Protein AF-A0A0C2CRY0-F1 (afdb_monomer_lite)

Sequence (84 aa):
MSLVTTAADSLLTTLVNENEQALVLAVATTFHSFVRTFAPAASGLLLEKFDFAIFPLLGSLSTALGHVAILFFPIRESPVKKIV

Secondary structure (DSSP, 8-state):
--HHHHHHHHHHHHSS-HHHHHHHHHHHHHHHHHHHHHHHHHHHHHHHHH-TTHHHHHHHHHHHHHHHHHHHS---S-S-----

Foldseek 3Di:
DDPVVVVVLVLLQLVDDPVCSVVSVVVVVVVVVVCVVCVVVVVVVCCVPPNPVVVVVVVVVVVVVVVVVCVVVPPPDDPPPDDD

Structure (mmCIF, N/CA/C/O backbone):
data_AF-A0A0C2CRY0-F1
#
_entry.id   AF-A0A0C2CRY0-F1
#
loop_
_atom_site.group_PDB
_atom_site.id
_atom_site.type_symbol
_atom_site.label_atom_id
_atom_site.label_alt_id
_atom_site.label_comp_id
_atom_site.label_asym_id
_atom_site.label_entity_id
_atom_site.label_seq_id
_atom_site.pdbx_PDB_ins_code
_atom_site.Cartn_x
_atom_site.Cartn_y
_atom_site.Cartn_z
_atom_site.occupancy
_atom_site.B_iso_or_equiv
_atom_site.auth_seq_id
_atom_site.auth_comp_id
_atom_site.auth_asym_id
_atom_site.auth_atom_id
_atom_site.pdbx_PDB_model_num
ATOM 1 N N . MET A 1 1 ? -2.363 17.338 2.559 1.00 53.25 1 MET A N 1
ATOM 2 C CA . MET A 1 1 ? -3.368 16.346 2.994 1.00 53.25 1 MET A CA 1
ATOM 3 C C . MET A 1 1 ? -4.262 16.051 1.800 1.00 53.25 1 MET A C 1
ATOM 5 O O . MET A 1 1 ? -4.836 16.995 1.273 1.00 53.25 1 MET A O 1
ATOM 9 N N . SER A 1 2 ? -4.283 14.810 1.302 1.00 81.62 2 SER A N 1
ATOM 10 C CA . SER A 1 2 ? -5.156 14.412 0.183 1.00 81.62 2 SER A CA 1
ATOM 11 C C . SER A 1 2 ? -6.421 13.739 0.719 1.00 81.62 2 SER A C 1
ATOM 13 O O . SER A 1 2 ? -6.356 13.087 1.761 1.00 81.62 2 SER A O 1
ATOM 15 N N . LEU A 1 3 ? -7.542 13.848 -0.004 1.00 79.88 3 LEU A N 1
ATOM 16 C CA . LEU A 1 3 ? -8.799 13.167 0.344 1.00 79.88 3 LEU A CA 1
ATOM 17 C C . LEU A 1 3 ? -8.609 11.655 0.536 1.00 79.88 3 LEU A C 1
ATOM 19 O O . LEU A 1 3 ? -9.192 11.072 1.441 1.00 79.88 3 LEU A O 1
ATOM 23 N N . VAL A 1 4 ? -7.754 11.035 -0.281 1.00 83.12 4 VAL A N 1
ATOM 24 C CA . VAL A 1 4 ? -7.456 9.597 -0.211 1.00 83.12 4 VAL A CA 1
ATOM 25 C C . VAL A 1 4 ? -6.725 9.249 1.081 1.00 83.12 4 VAL A C 1
ATOM 27 O O . VAL A 1 4 ? -7.063 8.264 1.725 1.00 83.12 4 VAL A O 1
ATOM 30 N N . THR A 1 5 ? -5.758 10.072 1.489 1.00 83.06 5 THR A N 1
ATOM 31 C CA . THR A 1 5 ? -5.019 9.870 2.744 1.00 83.06 5 THR A CA 1
ATOM 32 C C . THR A 1 5 ? -5.959 9.983 3.938 1.00 83.06 5 THR A C 1
ATOM 34 O O . THR A 1 5 ? -5.982 9.101 4.783 1.00 83.06 5 THR A O 1
ATOM 37 N N . THR A 1 6 ? -6.811 11.010 3.956 1.00 86.75 6 THR A N 1
ATOM 38 C CA . THR A 1 6 ? -7.788 11.204 5.033 1.00 86.75 6 THR A CA 1
ATOM 39 C C . THR A 1 6 ? -8.820 10.077 5.089 1.00 86.75 6 THR A C 1
ATOM 41 O O . THR A 1 6 ? -9.144 9.604 6.174 1.00 86.75 6 TH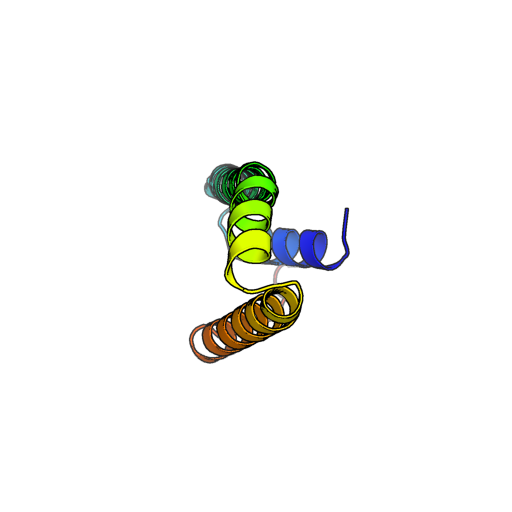R A O 1
ATOM 44 N N . ALA A 1 7 ? -9.317 9.611 3.941 1.00 86.31 7 ALA A N 1
ATOM 45 C CA . ALA A 1 7 ? -10.244 8.484 3.892 1.00 86.31 7 ALA A CA 1
ATOM 46 C C . ALA A 1 7 ? -9.584 7.181 4.372 1.00 86.31 7 ALA A C 1
ATOM 48 O O . ALA A 1 7 ? -10.187 6.449 5.152 1.00 86.31 7 ALA A O 1
ATOM 49 N N . ALA A 1 8 ? -8.342 6.911 3.956 1.00 85.44 8 ALA A N 1
ATOM 50 C CA . ALA A 1 8 ? -7.591 5.738 4.394 1.00 85.44 8 ALA A CA 1
ATOM 51 C C . ALA A 1 8 ? -7.333 5.762 5.907 1.00 85.44 8 ALA A C 1
ATOM 53 O O . ALA A 1 8 ? -7.613 4.771 6.578 1.00 85.44 8 ALA A O 1
ATOM 54 N N . ASP A 1 9 ? -6.889 6.896 6.454 1.00 87.31 9 ASP A N 1
ATOM 55 C CA . ASP A 1 9 ? -6.649 7.052 7.892 1.00 87.31 9 ASP A CA 1
ATOM 56 C C . ASP A 1 9 ? -7.955 6.911 8.691 1.00 87.31 9 ASP A C 1
ATOM 58 O O . ASP A 1 9 ? -7.986 6.241 9.723 1.00 87.31 9 ASP A O 1
ATOM 62 N N . SER A 1 10 ? -9.065 7.468 8.194 1.00 87.12 10 SER A N 1
ATOM 63 C CA . SER A 1 10 ? -10.382 7.333 8.833 1.00 87.12 10 SER A CA 1
ATOM 64 C C . SER A 1 10 ? -10.887 5.887 8.827 1.00 87.12 10 SER A C 1
ATOM 66 O O . SER A 1 10 ? -11.463 5.432 9.814 1.00 87.12 10 SER A O 1
ATOM 68 N N . LEU A 1 11 ? -10.677 5.147 7.735 1.00 84.62 11 LEU A N 1
ATOM 69 C CA . LEU A 1 11 ? -11.037 3.730 7.665 1.00 84.62 11 LEU A CA 1
ATOM 70 C C . LEU A 1 11 ? -10.155 2.893 8.599 1.00 84.62 11 LEU A C 1
ATOM 72 O O . LEU A 1 11 ? -10.669 2.072 9.353 1.00 84.62 11 LEU A O 1
ATOM 76 N N . LEU A 1 12 ? -8.844 3.141 8.600 1.00 84.94 12 LEU A N 1
ATOM 77 C CA . LEU A 1 12 ? -7.870 2.444 9.441 1.00 84.94 12 LEU A CA 1
ATOM 78 C C . LEU A 1 12 ? -8.189 2.605 10.932 1.00 84.94 12 LEU A C 1
ATOM 80 O O . LEU A 1 12 ? -8.187 1.637 11.685 1.00 84.94 12 LEU A O 1
ATOM 84 N N . THR A 1 13 ? -8.499 3.833 11.341 1.00 85.06 13 THR A N 1
ATOM 85 C CA . THR A 1 13 ? -8.830 4.182 12.727 1.00 85.06 13 THR A CA 1
ATOM 86 C C . THR A 1 13 ? -10.185 3.638 13.177 1.00 85.06 13 THR A C 1
ATOM 88 O O . THR A 1 13 ? -10.340 3.365 14.363 1.00 85.06 13 THR A O 1
ATOM 91 N N . THR A 1 14 ? -11.132 3.437 12.253 1.00 85.38 14 THR A N 1
ATOM 92 C CA . THR A 1 14 ? -12.453 2.843 12.537 1.00 85.38 14 THR A CA 1
ATOM 93 C C . THR A 1 14 ? -12.383 1.323 12.720 1.00 85.38 14 THR A C 1
ATOM 95 O O . THR A 1 14 ? -13.177 0.759 13.466 1.00 85.38 14 THR A O 1
ATOM 98 N N . LEU A 1 15 ? -11.439 0.654 12.051 1.00 80.75 15 LEU A N 1
ATOM 99 C CA . LEU A 1 15 ? -11.320 -0.811 12.030 1.00 80.75 15 LEU A CA 1
ATOM 100 C C . LEU A 1 15 ? -10.400 -1.385 13.124 1.00 80.75 15 LEU A C 1
ATOM 102 O O . LEU A 1 15 ? -10.247 -2.601 13.219 1.00 80.75 15 LEU A O 1
ATOM 106 N N . VAL A 1 16 ? -9.771 -0.532 13.934 1.00 82.44 16 VAL A N 1
ATOM 107 C CA . VAL A 1 16 ? -8.769 -0.907 14.942 1.00 82.44 16 VAL A CA 1
ATOM 108 C C . VAL A 1 16 ? -9.214 -0.464 16.333 1.00 82.44 16 VAL A C 1
ATOM 110 O O . VAL A 1 16 ? -9.839 0.581 16.500 1.00 82.44 16 VAL A O 1
ATOM 113 N N . ASN A 1 17 ? -8.882 -1.262 17.349 1.00 81.75 17 ASN A N 1
ATOM 114 C CA . ASN A 1 17 ? -9.183 -0.944 18.741 1.00 81.75 17 ASN A CA 1
ATOM 115 C C . ASN A 1 17 ? -8.399 0.299 19.210 1.00 81.75 17 ASN A C 1
ATOM 117 O O . ASN A 1 17 ? -7.256 0.512 18.806 1.00 81.75 17 ASN A O 1
ATOM 121 N N . GLU A 1 18 ? -8.977 1.102 20.104 1.00 81.00 18 GLU A N 1
ATOM 122 C CA . GLU A 1 18 ? -8.428 2.400 20.537 1.00 81.00 18 GLU A CA 1
ATOM 123 C C . GLU A 1 18 ? -6.995 2.287 21.089 1.00 81.00 18 GLU A C 1
ATOM 125 O O . GLU A 1 18 ? -6.162 3.157 20.847 1.00 81.00 18 GLU A O 1
ATOM 130 N N . ASN A 1 19 ? -6.676 1.173 21.756 1.00 83.69 19 ASN A N 1
ATOM 131 C CA . ASN A 1 19 ? -5.348 0.923 22.322 1.00 83.69 19 ASN A CA 1
ATOM 132 C C . ASN A 1 19 ? -4.263 0.630 21.261 1.00 83.69 19 ASN A C 1
ATOM 134 O O . ASN A 1 19 ? -3.075 0.802 21.519 1.00 83.69 19 ASN A O 1
ATOM 138 N N . GLU A 1 20 ? -4.654 0.188 20.063 1.00 86.19 20 GLU A N 1
ATOM 139 C CA . GLU A 1 20 ? -3.742 -0.192 18.971 1.00 86.19 20 GLU A CA 1
ATOM 140 C C . GLU A 1 20 ? -3.709 0.851 17.845 1.00 86.19 20 GLU A C 1
ATOM 142 O O . GLU A 1 20 ? -2.814 0.835 16.996 1.00 86.19 20 GLU A O 1
ATOM 147 N N . GLN A 1 21 ? -4.646 1.800 17.855 1.00 87.38 21 GLN A N 1
ATOM 148 C CA . GLN A 1 21 ? -4.821 2.810 16.816 1.00 87.38 21 GLN A CA 1
ATOM 149 C C . GLN A 1 21 ? -3.552 3.640 16.582 1.00 87.38 21 GLN A C 1
ATOM 151 O O . GLN A 1 21 ? -3.150 3.853 15.437 1.00 87.38 21 GLN A O 1
ATOM 156 N N . ALA A 1 22 ? -2.876 4.051 17.659 1.00 85.88 22 ALA A N 1
ATOM 157 C CA . ALA A 1 22 ? -1.632 4.813 17.576 1.00 85.88 22 ALA A CA 1
ATOM 158 C C . ALA A 1 22 ? -0.494 4.007 16.926 1.00 85.88 22 ALA A C 1
ATOM 160 O O . ALA A 1 22 ? 0.263 4.550 16.121 1.00 85.88 22 ALA A O 1
ATOM 161 N N . LEU A 1 23 ? -0.395 2.709 17.233 1.00 88.88 23 LEU A N 1
ATOM 162 C CA . LEU A 1 23 ? 0.619 1.827 16.655 1.00 88.88 23 LEU A CA 1
ATOM 163 C C . LEU A 1 23 ? 0.359 1.603 15.163 1.00 88.88 23 LEU A C 1
ATOM 165 O O . LEU A 1 23 ? 1.268 1.751 14.348 1.00 88.88 23 LEU A O 1
ATOM 169 N N . VAL A 1 24 ? -0.884 1.295 14.795 1.00 88.81 24 VAL A N 1
ATOM 170 C CA . VAL A 1 24 ? -1.256 1.029 13.401 1.00 88.81 24 VAL A CA 1
ATOM 171 C C . VAL A 1 24 ? -1.094 2.287 12.540 1.00 88.81 24 VAL A C 1
ATOM 173 O O . VAL A 1 24 ? -0.536 2.215 11.442 1.00 88.81 24 VAL A O 1
ATOM 176 N N . LEU A 1 25 ? -1.473 3.459 13.057 1.00 89.25 25 LEU A N 1
ATOM 177 C CA . LEU A 1 25 ? -1.251 4.734 12.373 1.00 89.25 25 LEU A CA 1
ATOM 178 C C . LEU A 1 25 ? 0.245 5.064 12.236 1.00 89.25 25 LEU A C 1
ATOM 180 O O . LEU A 1 25 ? 0.676 5.554 11.188 1.00 89.25 25 LEU A O 1
ATOM 184 N N . ALA A 1 26 ? 1.059 4.761 13.252 1.00 88.38 26 ALA A N 1
ATOM 185 C CA . ALA A 1 26 ? 2.510 4.935 13.184 1.00 88.38 26 ALA A CA 1
ATOM 186 C C . ALA A 1 26 ? 3.150 4.027 12.122 1.00 88.38 26 ALA A C 1
ATOM 188 O O . ALA A 1 26 ? 4.030 4.474 11.379 1.00 88.38 26 ALA A O 1
ATOM 189 N N . VAL A 1 27 ? 2.680 2.783 11.986 1.00 91.62 27 VAL A N 1
ATOM 190 C CA . VAL A 1 27 ? 3.126 1.866 10.924 1.00 91.62 27 VAL A CA 1
ATOM 191 C C . VAL A 1 27 ? 2.733 2.404 9.545 1.00 91.62 27 VAL A C 1
ATOM 193 O O . VAL A 1 27 ? 3.591 2.500 8.663 1.00 91.62 27 VAL A O 1
ATOM 196 N N . ALA A 1 28 ? 1.482 2.837 9.365 1.00 89.88 28 ALA A N 1
ATOM 197 C CA . ALA A 1 28 ? 1.015 3.423 8.106 1.00 89.88 28 ALA A CA 1
ATOM 198 C C . ALA A 1 28 ? 1.818 4.681 7.720 1.00 89.88 28 ALA A C 1
ATOM 200 O O . ALA A 1 28 ? 2.262 4.830 6.578 1.00 89.88 28 ALA A O 1
ATOM 201 N N . THR A 1 29 ? 2.093 5.551 8.694 1.00 90.44 29 THR A N 1
ATOM 202 C CA . THR A 1 29 ? 2.886 6.777 8.505 1.00 90.44 29 THR A CA 1
ATOM 203 C C . THR A 1 29 ? 4.343 6.469 8.162 1.00 90.44 29 THR A C 1
ATOM 205 O O . THR A 1 29 ? 4.938 7.119 7.293 1.00 90.44 29 THR A O 1
ATOM 208 N N . THR A 1 30 ? 4.923 5.454 8.804 1.00 93.06 30 THR A N 1
ATOM 209 C CA . THR A 1 30 ? 6.279 4.976 8.505 1.00 93.06 30 THR A CA 1
ATOM 210 C C . THR A 1 30 ? 6.366 4.465 7.073 1.00 93.06 30 THR A C 1
ATOM 212 O O . THR A 1 30 ? 7.279 4.851 6.344 1.00 93.06 30 THR A O 1
ATOM 215 N N . PHE A 1 31 ? 5.393 3.664 6.632 1.00 91.50 31 PHE A N 1
ATOM 216 C CA . PHE A 1 31 ? 5.367 3.149 5.264 1.00 91.50 31 PHE A CA 1
ATOM 217 C C . PHE A 1 31 ? 5.216 4.272 4.232 1.00 91.50 31 PHE A C 1
ATOM 219 O O . PHE A 1 31 ? 5.963 4.324 3.254 1.00 91.50 31 PHE A O 1
ATOM 226 N N . HIS A 1 32 ? 4.319 5.230 4.479 1.00 89.19 32 HIS A N 1
ATOM 227 C CA . HIS A 1 32 ? 4.175 6.410 3.625 1.00 89.19 32 HIS A CA 1
ATOM 228 C C . HIS A 1 32 ? 5.505 7.181 3.525 1.00 89.19 32 HIS A C 1
ATOM 230 O O . HIS A 1 32 ? 5.956 7.532 2.432 1.00 89.19 32 HIS A O 1
ATOM 236 N N . SER A 1 33 ? 6.189 7.386 4.651 1.00 92.25 33 SER A N 1
ATOM 237 C CA . SER A 1 33 ? 7.488 8.067 4.687 1.00 92.25 33 SER A CA 1
ATOM 238 C C . SER A 1 33 ? 8.585 7.287 3.964 1.00 92.25 33 SER A C 1
ATOM 240 O O . SER A 1 33 ? 9.385 7.888 3.246 1.00 92.25 33 SER A O 1
ATOM 242 N N . PHE A 1 34 ? 8.601 5.962 4.099 1.00 93.94 34 PHE A N 1
ATOM 243 C CA . PHE A 1 34 ? 9.510 5.078 3.378 1.00 93.94 34 PHE A CA 1
ATOM 244 C C . PHE A 1 34 ? 9.327 5.223 1.864 1.00 93.94 34 PHE A C 1
ATOM 246 O O . PHE A 1 34 ? 10.281 5.563 1.162 1.00 93.94 34 PHE A O 1
ATOM 253 N N . VAL A 1 35 ? 8.094 5.074 1.366 1.00 90.75 35 VAL A N 1
ATOM 254 C CA . VAL A 1 35 ? 7.792 5.222 -0.067 1.00 90.75 35 VAL A CA 1
ATOM 255 C C . VAL A 1 35 ? 8.210 6.603 -0.555 1.00 90.75 35 VAL A C 1
ATOM 257 O O . VAL A 1 35 ? 8.919 6.706 -1.549 1.00 90.75 35 VAL A O 1
ATOM 260 N N . ARG A 1 36 ? 7.872 7.668 0.176 1.00 89.12 36 ARG A N 1
ATOM 261 C CA . ARG A 1 36 ? 8.258 9.039 -0.189 1.00 89.12 36 ARG A CA 1
ATOM 262 C C . ARG A 1 36 ? 9.777 9.242 -0.261 1.00 89.12 36 ARG A C 1
ATOM 264 O O . ARG A 1 36 ? 10.237 10.056 -1.055 1.00 89.12 36 ARG A O 1
ATOM 271 N N . THR A 1 37 ? 10.544 8.525 0.556 1.00 94.50 37 THR A N 1
ATOM 272 C CA . THR A 1 37 ? 12.007 8.655 0.630 1.00 94.50 37 THR A CA 1
ATOM 273 C C . THR A 1 37 ? 12.698 7.917 -0.514 1.00 94.50 37 THR A C 1
ATOM 275 O O . THR A 1 37 ? 13.620 8.453 -1.124 1.00 94.50 37 THR A O 1
ATOM 278 N N 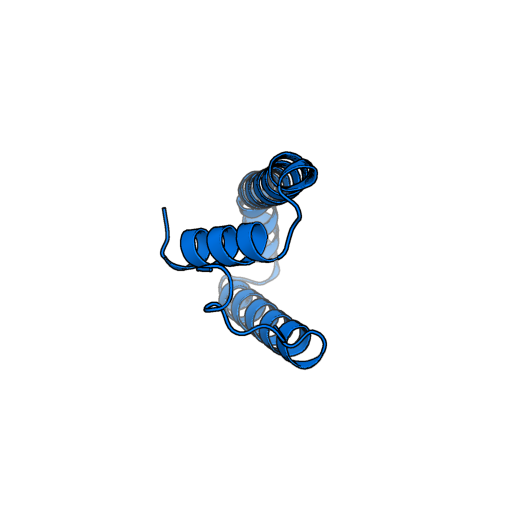. PHE A 1 38 ? 12.236 6.710 -0.844 1.00 91.94 38 PHE A N 1
ATOM 279 C CA . PHE A 1 38 ? 12.874 5.872 -1.863 1.00 91.94 38 PHE A CA 1
ATOM 280 C C . PHE A 1 38 ? 12.268 6.028 -3.261 1.00 91.94 38 PHE A C 1
ATOM 282 O O . PHE A 1 38 ? 12.942 5.723 -4.246 1.00 91.94 38 PHE A O 1
ATOM 289 N N . ALA A 1 39 ? 11.039 6.542 -3.382 1.00 88.62 39 ALA A N 1
ATOM 290 C CA . ALA A 1 39 ? 10.374 6.721 -4.670 1.00 88.62 39 ALA A CA 1
ATOM 291 C C . ALA A 1 39 ? 11.176 7.590 -5.653 1.00 88.62 39 ALA A C 1
ATOM 293 O O . ALA A 1 39 ? 11.272 7.174 -6.805 1.00 88.62 39 ALA A O 1
ATOM 294 N N . PRO A 1 40 ? 11.804 8.722 -5.270 1.00 91.00 40 PRO A N 1
ATOM 295 C CA . PRO A 1 40 ? 12.611 9.505 -6.207 1.00 91.00 40 PRO A CA 1
ATOM 296 C C . PRO A 1 40 ? 13.823 8.732 -6.742 1.00 91.00 40 PRO A C 1
ATOM 298 O O . PRO A 1 40 ? 14.080 8.752 -7.943 1.00 91.00 40 PRO A O 1
ATOM 301 N N . ALA A 1 41 ? 14.529 7.997 -5.876 1.00 92.00 41 ALA A N 1
ATOM 302 C CA . ALA A 1 41 ? 15.690 7.200 -6.270 1.00 92.00 41 ALA A CA 1
ATOM 303 C C . ALA A 1 41 ? 15.292 6.037 -7.195 1.00 92.00 41 ALA A C 1
ATOM 305 O O . ALA A 1 41 ? 15.905 5.833 -8.242 1.00 92.00 41 ALA A O 1
ATOM 306 N N . ALA A 1 42 ? 14.222 5.314 -6.850 1.00 88.00 42 ALA A N 1
ATOM 307 C CA . ALA A 1 42 ? 13.688 4.241 -7.683 1.00 88.00 42 ALA A CA 1
ATOM 308 C C . ALA A 1 42 ? 13.171 4.767 -9.031 1.00 88.00 42 ALA A C 1
ATOM 310 O O . ALA A 1 42 ? 13.429 4.165 -10.070 1.00 88.00 42 ALA A O 1
ATOM 311 N N . SER A 1 43 ? 12.492 5.917 -9.027 1.00 88.69 43 SER A N 1
ATOM 312 C CA . SER A 1 43 ? 11.988 6.559 -10.245 1.00 88.69 43 SER A CA 1
ATOM 313 C C . SER A 1 43 ? 13.123 6.996 -11.166 1.00 88.69 43 SER A C 1
ATOM 315 O O . SER A 1 43 ? 13.024 6.787 -12.369 1.00 88.69 43 SER A O 1
ATOM 317 N N . GLY A 1 44 ? 14.218 7.535 -10.619 1.00 87.88 44 GLY A N 1
ATOM 318 C CA . GLY A 1 44 ? 15.405 7.885 -11.404 1.00 87.88 44 GLY A CA 1
ATOM 319 C C . GLY A 1 44 ? 16.009 6.674 -12.120 1.00 87.88 44 GLY A C 1
ATOM 320 O O . GLY A 1 44 ? 16.236 6.724 -13.325 1.00 87.88 44 GLY A O 1
ATOM 321 N N . LEU A 1 45 ? 16.172 5.553 -11.407 1.00 87.94 45 LEU A N 1
ATOM 322 C CA . LEU A 1 45 ? 16.684 4.305 -11.989 1.00 87.94 45 LEU A CA 1
ATOM 323 C C . LEU A 1 45 ? 15.750 3.707 -13.052 1.00 87.94 45 LEU A C 1
ATOM 325 O O . LEU A 1 45 ? 16.214 3.123 -14.031 1.00 87.94 45 LEU A O 1
ATOM 329 N N . LEU A 1 46 ? 14.435 3.812 -12.850 1.00 87.50 46 LEU A N 1
ATOM 330 C CA . LEU A 1 46 ? 13.441 3.300 -13.792 1.00 87.50 46 LEU A CA 1
ATOM 331 C C . LEU A 1 46 ? 13.353 4.157 -15.054 1.00 87.50 46 LEU A C 1
ATOM 333 O O . LEU A 1 46 ? 13.263 3.598 -16.145 1.00 87.50 46 LEU A O 1
ATOM 337 N N . LEU A 1 47 ? 13.431 5.481 -14.915 1.00 89.38 47 LEU A N 1
ATOM 338 C CA . LEU A 1 47 ? 13.421 6.407 -16.045 1.00 89.38 47 LEU A CA 1
ATOM 339 C C . LEU A 1 47 ? 14.635 6.191 -16.955 1.00 89.38 47 LEU A C 1
ATOM 341 O O . LEU A 1 47 ? 14.483 6.168 -18.171 1.00 89.38 47 LEU A O 1
ATOM 345 N N . GLU A 1 48 ? 15.818 5.966 -16.377 1.00 87.75 48 GLU A N 1
ATOM 346 C CA . GLU A 1 48 ? 17.045 5.722 -17.147 1.00 87.75 48 GLU A CA 1
ATOM 347 C C . GLU A 1 48 ? 16.978 4.426 -17.975 1.00 87.75 48 GLU A C 1
ATOM 349 O O . GLU A 1 48 ? 17.537 4.356 -19.067 1.00 87.75 48 GLU A O 1
ATOM 354 N N . LYS A 1 49 ? 16.277 3.396 -17.479 1.00 86.06 49 LYS A N 1
ATOM 355 C CA . LYS A 1 49 ? 16.215 2.074 -18.128 1.00 86.06 49 LYS A CA 1
ATOM 356 C C . LYS A 1 49 ? 15.007 1.855 -19.038 1.00 86.06 49 LYS A C 1
ATOM 358 O O . LYS A 1 49 ? 15.123 1.103 -20.002 1.00 86.06 49 LYS A O 1
ATOM 363 N N . PHE A 1 50 ? 13.853 2.430 -18.706 1.00 83.25 50 PHE A N 1
ATOM 364 C CA . PHE A 1 50 ? 12.562 2.097 -19.324 1.00 83.25 50 PHE A CA 1
ATOM 365 C C . PHE A 1 50 ? 11.801 3.312 -19.870 1.00 83.25 50 PHE A C 1
ATOM 367 O O . PHE A 1 50 ? 10.687 3.142 -20.366 1.00 83.25 50 PHE A O 1
ATOM 374 N N . ASP A 1 51 ? 12.399 4.508 -19.806 1.00 84.88 51 ASP A N 1
ATOM 375 C CA . ASP A 1 51 ? 11.786 5.773 -20.221 1.00 84.88 51 ASP A CA 1
ATOM 376 C C . ASP A 1 51 ? 10.507 6.111 -19.412 1.00 84.88 51 ASP A C 1
ATOM 378 O O . ASP A 1 51 ? 10.099 5.406 -18.485 1.00 84.88 51 ASP A O 1
ATOM 382 N N . PHE A 1 52 ? 9.865 7.238 -19.706 1.00 86.31 52 PHE A N 1
ATOM 383 C CA . PHE A 1 52 ? 8.761 7.790 -18.919 1.00 86.31 52 PHE A CA 1
ATOM 384 C C . PHE A 1 52 ? 7.480 6.935 -18.967 1.00 86.31 52 PHE A C 1
ATOM 386 O O . PHE A 1 52 ? 6.652 6.981 -18.053 1.00 86.31 52 PHE A O 1
ATOM 393 N N . ALA A 1 53 ? 7.318 6.117 -20.011 1.00 87.44 53 ALA A N 1
ATOM 394 C CA . ALA A 1 53 ? 6.137 5.279 -20.228 1.00 87.44 53 ALA A CA 1
ATOM 395 C C . ALA A 1 53 ? 5.921 4.211 -19.136 1.00 87.44 53 ALA A C 1
ATOM 397 O O . ALA A 1 53 ? 4.815 3.680 -19.005 1.00 87.44 53 ALA A O 1
ATOM 398 N N . ILE A 1 54 ? 6.938 3.916 -18.319 1.00 88.19 54 ILE A N 1
ATOM 399 C CA . ILE A 1 54 ? 6.831 2.943 -17.226 1.00 88.19 54 ILE A CA 1
ATOM 400 C C . ILE A 1 54 ? 6.003 3.457 -16.036 1.00 88.19 54 ILE A C 1
ATOM 402 O O . ILE A 1 54 ? 5.370 2.660 -15.340 1.00 88.19 54 ILE A O 1
ATOM 406 N N . PHE A 1 55 ? 5.945 4.774 -15.802 1.00 88.25 55 PHE A N 1
ATOM 407 C CA . PHE A 1 55 ? 5.246 5.335 -14.637 1.00 88.25 55 PHE A CA 1
ATOM 408 C C . PHE A 1 55 ? 3.720 5.152 -14.683 1.00 88.25 55 PHE A C 1
ATOM 410 O O . PHE A 1 55 ? 3.157 4.701 -13.680 1.00 88.25 55 PHE A O 1
ATOM 417 N N . PRO A 1 56 ? 3.026 5.416 -15.810 1.00 89.25 56 PRO A N 1
ATOM 418 C CA . PRO A 1 56 ? 1.603 5.095 -15.938 1.00 89.25 56 PRO A CA 1
ATOM 419 C C . PRO A 1 56 ? 1.311 3.600 -15.756 1.00 89.25 56 PRO A C 1
ATOM 421 O O . PRO A 1 56 ? 0.284 3.223 -15.185 1.00 89.25 56 PRO A O 1
ATOM 424 N N . LEU A 1 57 ? 2.224 2.736 -16.208 1.00 90.50 57 LEU A N 1
ATOM 425 C CA . LEU A 1 57 ? 2.072 1.286 -16.113 1.00 90.50 57 LEU A CA 1
ATOM 426 C C . LEU A 1 57 ? 2.211 0.804 -14.660 1.00 90.50 57 LEU A C 1
ATOM 428 O O . LEU A 1 57 ? 1.378 0.040 -14.179 1.00 90.50 57 LEU A O 1
ATOM 432 N N . LEU A 1 58 ? 3.182 1.334 -13.914 1.00 89.75 58 LEU A N 1
ATOM 433 C CA . LEU A 1 58 ? 3.314 1.102 -12.470 1.00 89.75 58 LEU A CA 1
ATOM 434 C C . LEU A 1 58 ? 2.112 1.634 -11.677 1.00 89.75 58 LEU A C 1
ATOM 436 O O . LEU A 1 58 ? 1.617 0.953 -10.778 1.00 89.75 58 LEU A O 1
ATOM 440 N N . GLY A 1 59 ? 1.617 2.827 -12.015 1.00 88.25 59 GLY A N 1
ATOM 441 C CA . GLY A 1 59 ? 0.454 3.425 -11.354 1.00 88.25 59 GLY A CA 1
ATOM 442 C C . GLY A 1 59 ? -0.837 2.631 -11.582 1.00 88.25 59 GLY A C 1
ATOM 443 O O . GLY A 1 59 ? -1.582 2.359 -10.635 1.00 88.25 59 GLY A O 1
ATOM 444 N N . SER A 1 60 ? -1.084 2.208 -12.824 1.00 92.25 60 SER A N 1
ATOM 445 C CA . SER A 1 60 ? -2.243 1.371 -13.166 1.00 92.25 60 SER A CA 1
ATOM 446 C C . SER A 1 60 ? -2.155 -0.019 -12.533 1.00 92.25 60 SER A C 1
ATOM 448 O O . SER A 1 60 ? -3.148 -0.486 -11.974 1.00 92.25 60 SER A O 1
ATOM 450 N N . LEU A 1 61 ? -0.970 -0.639 -12.512 1.00 93.06 61 LEU A N 1
ATOM 451 C CA . LEU A 1 61 ? -0.746 -1.915 -11.829 1.00 93.06 61 LEU A CA 1
ATOM 452 C C . LEU A 1 61 ? -0.992 -1.807 -10.316 1.00 93.06 61 LEU A C 1
ATOM 454 O O . LEU A 1 61 ? -1.695 -2.641 -9.749 1.00 93.06 61 LEU A O 1
ATOM 458 N N . SER A 1 62 ? -0.473 -0.759 -9.669 1.00 90.44 62 SER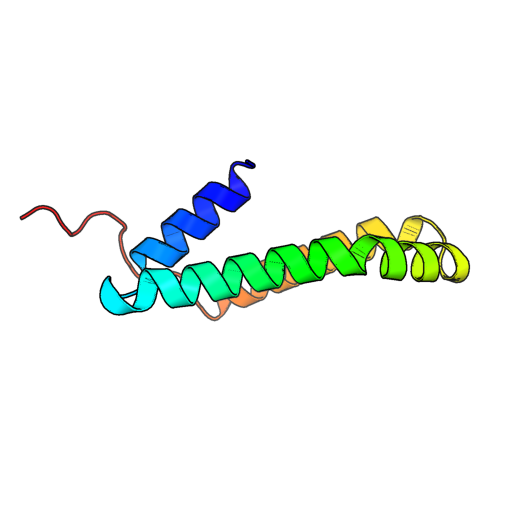 A N 1
ATOM 459 C CA . SER A 1 62 ? -0.714 -0.484 -8.245 1.00 90.44 62 SER A CA 1
ATOM 460 C C . SER A 1 62 ? -2.209 -0.324 -7.942 1.00 90.44 62 SER A C 1
ATOM 462 O O . SER A 1 62 ? -2.735 -0.911 -6.995 1.00 90.44 62 SER A O 1
ATOM 464 N N . THR A 1 63 ? -2.928 0.392 -8.810 1.00 90.19 63 THR A N 1
ATOM 465 C CA . THR A 1 63 ? -4.381 0.568 -8.690 1.00 90.19 63 THR A CA 1
ATOM 466 C C . THR A 1 63 ? -5.118 -0.762 -8.8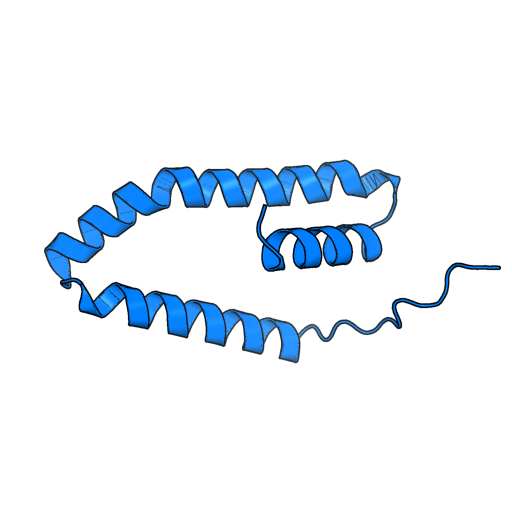36 1.00 90.19 63 THR A C 1
ATOM 468 O O . THR A 1 63 ? -6.005 -1.060 -8.035 1.00 90.19 63 THR A O 1
ATOM 471 N N . ALA A 1 64 ? -4.746 -1.586 -9.818 1.00 93.38 64 ALA A N 1
ATOM 472 C CA . ALA A 1 64 ? -5.344 -2.902 -10.026 1.00 93.38 64 ALA A CA 1
ATOM 473 C C . ALA A 1 64 ? -5.136 -3.815 -8.807 1.00 93.38 64 ALA A C 1
ATOM 475 O O . ALA A 1 64 ? -6.089 -4.439 -8.343 1.00 93.38 64 ALA A O 1
ATOM 476 N N . LEU A 1 65 ? -3.929 -3.830 -8.231 1.00 92.06 65 LEU A N 1
ATOM 477 C CA . LEU A 1 65 ? -3.636 -4.576 -7.003 1.00 92.06 65 LEU A CA 1
ATOM 478 C C . LEU A 1 65 ? -4.491 -4.103 -5.821 1.00 92.06 65 LEU A C 1
ATOM 480 O O . LEU A 1 65 ? -5.010 -4.934 -5.077 1.00 92.06 65 LEU A O 1
ATOM 484 N N . GLY A 1 66 ? -4.698 -2.791 -5.679 1.00 87.25 66 GLY A N 1
ATOM 485 C CA . GLY A 1 66 ? -5.596 -2.237 -4.663 1.00 87.25 66 GLY A CA 1
ATOM 486 C C . GLY A 1 66 ? -7.037 -2.736 -4.811 1.00 87.25 66 GLY A C 1
ATOM 487 O O . GLY A 1 66 ? -7.652 -3.150 -3.830 1.00 87.25 66 GLY A O 1
ATOM 488 N N . HIS A 1 67 ? -7.560 -2.783 -6.039 1.00 89.31 67 HIS A N 1
ATOM 489 C CA . HIS A 1 67 ? -8.899 -3.323 -6.300 1.00 89.31 67 HIS A CA 1
ATOM 490 C C . HIS A 1 67 ? -8.982 -4.821 -5.994 1.00 89.31 67 HIS A C 1
ATOM 492 O O . HIS A 1 67 ? -9.956 -5.269 -5.391 1.00 89.31 67 HIS A O 1
ATOM 498 N N . VAL A 1 68 ? -7.952 -5.594 -6.352 1.00 91.81 68 VAL A N 1
ATOM 499 C CA . VAL A 1 68 ? -7.875 -7.022 -6.016 1.00 91.81 68 VAL A CA 1
ATOM 500 C C . VAL A 1 68 ? -7.879 -7.223 -4.498 1.00 91.81 68 VAL A C 1
ATOM 502 O O . VAL A 1 68 ? -8.632 -8.058 -4.001 1.00 91.81 68 VAL A O 1
ATOM 505 N N . ALA A 1 69 ? -7.117 -6.429 -3.745 1.00 88.00 69 ALA A N 1
ATOM 506 C CA . ALA A 1 69 ? -7.106 -6.502 -2.285 1.00 88.00 69 ALA A CA 1
ATOM 507 C C . ALA A 1 69 ? -8.496 -6.235 -1.678 1.00 88.0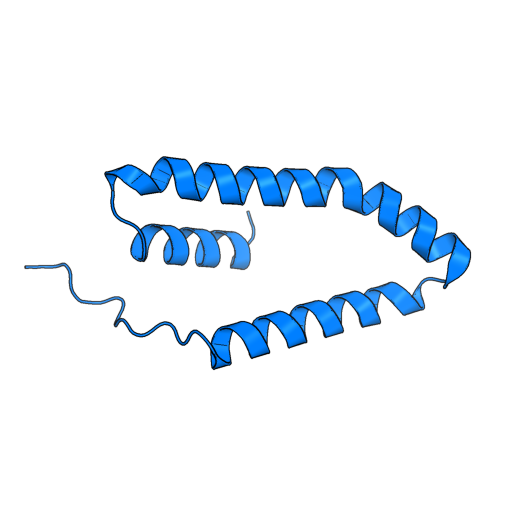0 69 ALA A C 1
ATOM 509 O O . ALA A 1 69 ? -8.920 -6.970 -0.790 1.00 88.00 69 ALA A O 1
ATOM 510 N N . ILE A 1 70 ? -9.236 -5.250 -2.200 1.00 86.00 70 ILE A N 1
ATOM 511 C CA . ILE A 1 70 ? -10.605 -4.940 -1.754 1.00 86.00 70 ILE A CA 1
ATOM 512 C C . ILE A 1 70 ? -11.580 -6.088 -2.065 1.00 86.00 70 ILE A C 1
ATOM 514 O O . ILE A 1 70 ? -12.478 -6.357 -1.270 1.00 86.00 70 ILE A O 1
ATOM 518 N N . LEU A 1 71 ? -11.408 -6.789 -3.191 1.00 85.25 71 LEU A N 1
ATOM 519 C CA . LEU A 1 71 ? -12.243 -7.947 -3.535 1.00 85.25 71 LEU A CA 1
ATOM 520 C C . LEU A 1 71 ? -12.054 -9.113 -2.553 1.00 85.25 71 LEU A C 1
ATOM 522 O O . LEU A 1 71 ? -13.031 -9.766 -2.190 1.00 85.25 71 LEU A O 1
ATOM 526 N N . PHE A 1 72 ? -10.817 -9.369 -2.118 1.00 84.81 72 PHE A N 1
ATOM 527 C CA . PHE A 1 72 ? -10.514 -10.435 -1.155 1.00 84.81 72 PHE A CA 1
ATOM 528 C C . PHE A 1 72 ? -10.822 -10.044 0.294 1.00 84.81 72 PHE A C 1
ATOM 530 O O . PHE A 1 72 ? -11.255 -10.891 1.075 1.00 84.81 72 PHE A O 1
ATOM 537 N N . PHE A 1 73 ? -10.640 -8.770 0.644 1.00 81.31 73 PHE A N 1
ATOM 538 C CA . PHE A 1 73 ? -10.905 -8.219 1.973 1.00 81.31 73 PHE A CA 1
ATOM 539 C C . PHE A 1 73 ? -11.982 -7.134 1.890 1.00 81.31 73 PHE A C 1
ATOM 541 O O . PHE A 1 73 ? -11.687 -5.946 2.059 1.00 81.31 73 PHE A O 1
ATOM 548 N N . PRO A 1 74 ? -13.245 -7.513 1.615 1.00 74.56 74 PRO A N 1
ATOM 549 C CA . PRO A 1 74 ? -14.326 -6.547 1.577 1.00 74.56 74 PRO A CA 1
ATOM 550 C C . PRO A 1 74 ? -14.483 -5.922 2.964 1.00 74.56 74 PRO A C 1
ATOM 552 O O . PRO A 1 74 ? -14.588 -6.637 3.962 1.00 74.56 74 PRO A O 1
ATOM 555 N N . ILE A 1 75 ? -14.530 -4.589 3.026 1.00 70.62 75 ILE A N 1
ATOM 556 C CA . ILE A 1 75 ? -14.819 -3.846 4.258 1.00 70.62 75 ILE A CA 1
ATOM 557 C C . ILE A 1 75 ? -16.260 -4.181 4.662 1.00 70.62 75 ILE A C 1
ATOM 559 O O . ILE A 1 75 ? -17.222 -3.618 4.142 1.00 70.62 75 ILE A O 1
ATOM 563 N N . ARG A 1 76 ? -16.413 -5.177 5.535 1.00 63.25 76 ARG A N 1
ATOM 564 C CA . ARG A 1 76 ? -17.700 -5.716 5.981 1.00 63.25 76 ARG A CA 1
ATOM 565 C C . ARG A 1 76 ? -18.146 -5.093 7.297 1.00 63.25 76 ARG A C 1
ATOM 567 O O . ARG A 1 76 ? -18.505 -5.840 8.185 1.00 63.25 76 ARG A O 1
ATOM 574 N N . GLU A 1 77 ? -18.189 -3.771 7.433 1.00 55.53 77 GLU A N 1
ATOM 575 C CA . GLU A 1 77 ? -18.956 -3.145 8.521 1.00 55.53 77 GLU A CA 1
ATOM 576 C C . GLU A 1 77 ? -19.588 -1.831 8.060 1.00 55.53 77 GLU A C 1
ATOM 578 O O . GLU A 1 77 ? -18.958 -0.991 7.420 1.00 55.53 77 GLU A O 1
ATOM 583 N N . SER A 1 78 ? -20.876 -1.672 8.368 1.00 47.53 78 SER A N 1
ATOM 584 C CA . SER A 1 78 ? -21.595 -0.412 8.230 1.00 47.53 78 SER A CA 1
ATOM 585 C C . SER A 1 78 ? -20.905 0.650 9.097 1.00 47.53 78 SER A C 1
ATOM 587 O O . SER A 1 78 ? -20.869 0.463 10.314 1.00 47.53 78 SER A O 1
ATOM 589 N N . PRO A 1 79 ? -20.454 1.791 8.552 1.00 54.12 79 PRO A N 1
ATOM 590 C CA . PRO A 1 79 ? -19.825 2.860 9.337 1.00 54.12 79 PRO A CA 1
ATOM 591 C C . PRO A 1 79 ? -20.789 3.582 10.312 1.00 54.12 79 PRO A C 1
ATOM 593 O O . PRO A 1 79 ? -20.469 4.644 10.833 1.00 54.12 79 PRO A O 1
ATOM 596 N N . VAL A 1 80 ? -21.982 3.026 10.575 1.00 51.28 80 VAL A N 1
ATOM 597 C CA . VAL A 1 80 ? -23.076 3.629 11.355 1.00 51.28 80 VAL A CA 1
ATOM 598 C C . VAL A 1 80 ? -23.595 2.655 12.421 1.00 51.28 80 VAL A C 1
ATOM 600 O O . VAL A 1 80 ? -24.785 2.354 12.487 1.00 51.28 80 VAL A O 1
ATOM 603 N N . LYS A 1 81 ? -22.724 2.117 13.279 1.00 47.28 81 LYS A N 1
ATOM 604 C CA . LYS A 1 81 ? -23.201 1.512 14.533 1.00 47.28 81 LYS A CA 1
ATOM 605 C C . LYS A 1 81 ? -22.227 1.701 15.690 1.00 47.28 81 LYS A C 1
ATOM 607 O O . LYS A 1 81 ? -21.694 0.745 16.237 1.00 47.28 81 LYS A O 1
ATOM 612 N N . LYS A 1 82 ? -22.048 2.955 16.104 1.00 44.31 82 LYS A N 1
ATOM 613 C CA . LYS A 1 82 ? -21.624 3.272 17.475 1.00 44.31 82 LYS A CA 1
ATOM 614 C C . LYS A 1 82 ? -22.174 4.632 17.918 1.00 44.31 82 LYS A C 1
ATOM 616 O O . LYS A 1 82 ? -21.435 5.567 18.183 1.00 44.31 82 LYS A O 1
ATOM 621 N N . ILE A 1 83 ? -23.503 4.737 17.942 1.00 45.94 83 ILE A N 1
ATOM 622 C CA . ILE A 1 83 ? -24.233 5.723 18.750 1.00 45.94 83 ILE A CA 1
ATOM 623 C C . ILE A 1 83 ? -25.452 4.996 19.323 1.00 45.94 83 ILE A C 1
ATOM 625 O O . ILE A 1 83 ? -26.503 5.018 18.694 1.00 45.94 83 ILE A O 1
ATOM 629 N N . VAL A 1 84 ? -25.264 4.271 20.430 1.00 36.41 84 VAL A N 1
ATOM 630 C CA . VAL A 1 84 ? -26.154 4.148 21.608 1.00 36.41 84 VAL A CA 1
ATOM 631 C C . VAL A 1 84 ? -25.284 3.615 22.740 1.00 36.41 84 VAL A C 1
ATOM 633 O O . VAL A 1 84 ? -24.573 2.615 22.486 1.00 36.41 84 VAL A O 1
#

Organism: NCBI:txid51022

Radius of gyration: 16.76 Å; chains: 1; bounding box: 43×27×42 Å

InterPro domains:
  IPR036259 MFS transporter superfamily [G3DSA:1.20.1250.20] (1-74)
  IPR036259 MFS transporter superfamily [SSF103473] (2-78)

pLDDT: mean 82.9, std 12.98, range [3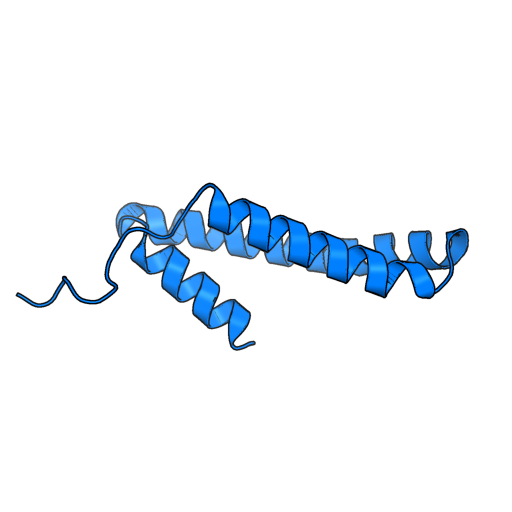6.41, 94.5]